Protein AF-A0A7I0J5X7-F1 (afdb_monomer_lite)

Sequence (84 aa):
VLFRSGFLTQTHPNPNSTLSLSVTSTIGGALTEKPCVADYGDLGSYSVNCRLAAGEASPEETLTHLVNASPERLHLWLNYRVTF

Structure (mmCIF, N/CA/C/O backbone):
data_AF-A0A7I0J5X7-F1
#
_entry.id   AF-A0A7I0J5X7-F1
#
loop_
_atom_site.group_PDB
_atom_site.id
_atom_site.type_symbol
_atom_site.label_atom_id
_atom_site.label_alt_id
_atom_site.label_comp_id
_atom_site.label_asym_id
_atom_site.label_entity_id
_atom_site.label_seq_id
_atom_site.pdbx_PDB_ins_code
_atom_site.Cartn_x
_atom_site.Cartn_y
_atom_site.Cartn_z
_atom_site.occupancy
_atom_site.B_iso_or_equiv
_atom_site.auth_seq_id
_atom_site.auth_comp_id
_atom_site.auth_asym_id
_atom_site.auth_atom_id
_atom_site.pdbx_PDB_model_num
ATOM 1 N N . VAL A 1 1 ? -10.320 -3.739 -7.025 1.00 72.25 1 VAL A N 1
ATOM 2 C CA . VAL A 1 1 ? -9.373 -4.464 -7.905 1.00 72.25 1 VAL A CA 1
ATOM 3 C C . VAL A 1 1 ? -8.180 -3.557 -8.153 1.00 72.25 1 VAL A C 1
ATOM 5 O O . VAL A 1 1 ? -8.408 -2.385 -8.423 1.00 72.25 1 VAL A O 1
ATOM 8 N N . LEU A 1 2 ? -6.954 -4.058 -7.980 1.00 84.69 2 LEU A N 1
ATOM 9 C CA . LEU A 1 2 ? -5.712 -3.324 -8.248 1.00 84.69 2 LEU A CA 1
ATOM 10 C C . LEU A 1 2 ? -5.223 -3.704 -9.650 1.00 84.69 2 LEU A C 1
ATOM 12 O O . LEU A 1 2 ? -5.096 -4.894 -9.936 1.00 84.69 2 LEU A O 1
ATOM 16 N N . PHE A 1 3 ? -4.964 -2.726 -10.514 1.00 88.25 3 PHE A N 1
ATOM 17 C CA . PHE A 1 3 ? -4.417 -2.963 -11.848 1.00 88.25 3 PHE A CA 1
ATOM 18 C C . PHE A 1 3 ? -2.958 -2.515 -11.896 1.00 88.25 3 PHE A C 1
ATOM 20 O O . PHE A 1 3 ? -2.624 -1.434 -11.416 1.00 88.25 3 PHE A O 1
ATOM 27 N N . ARG A 1 4 ? -2.079 -3.341 -12.471 1.00 92.25 4 ARG A N 1
ATOM 28 C CA . ARG A 1 4 ? -0.660 -3.014 -12.641 1.00 92.25 4 ARG A CA 1
ATOM 29 C C . ARG A 1 4 ? -0.235 -3.267 -14.080 1.00 92.25 4 ARG A C 1
ATOM 31 O O . ARG A 1 4 ? -0.323 -4.394 -14.556 1.00 92.25 4 ARG A O 1
ATOM 38 N N . SER A 1 5 ? 0.275 -2.235 -14.737 1.00 92.44 5 SER A N 1
ATOM 39 C CA . SER A 1 5 ? 0.801 -2.288 -16.101 1.00 92.44 5 SER A CA 1
ATOM 40 C C . SER A 1 5 ? 2.259 -1.848 -16.140 1.00 92.44 5 SER A C 1
ATOM 42 O O . SER A 1 5 ? 2.718 -1.072 -15.299 1.00 92.44 5 SER A O 1
ATOM 44 N N . GLY A 1 6 ? 3.008 -2.345 -17.121 1.00 95.25 6 GLY A N 1
ATOM 45 C CA . GLY A 1 6 ? 4.411 -1.992 -17.290 1.00 95.25 6 GLY A CA 1
ATOM 46 C C . GLY A 1 6 ? 4.848 -1.996 -18.746 1.00 95.25 6 GLY A C 1
ATOM 47 O O . GLY A 1 6 ? 4.294 -2.727 -19.562 1.00 95.25 6 GLY A O 1
ATOM 48 N N . PHE A 1 7 ? 5.849 -1.178 -19.045 1.00 96.31 7 PHE A N 1
ATOM 49 C CA . PHE A 1 7 ? 6.524 -1.092 -20.329 1.00 96.31 7 PHE A CA 1
ATOM 50 C C . PHE A 1 7 ? 8.037 -1.122 -20.107 1.00 96.31 7 PHE A C 1
ATOM 52 O O . PHE A 1 7 ? 8.541 -0.471 -19.192 1.00 96.31 7 PHE A O 1
ATOM 59 N N . LEU A 1 8 ? 8.753 -1.865 -20.948 1.00 96.75 8 LEU A N 1
ATOM 60 C CA . LEU A 1 8 ? 10.211 -1.928 -20.954 1.00 96.75 8 LEU A CA 1
ATOM 61 C C . LEU A 1 8 ? 10.693 -1.712 -22.386 1.00 96.75 8 LEU A C 1
ATOM 63 O O . LEU A 1 8 ? 10.274 -2.429 -23.292 1.00 96.75 8 LEU A O 1
ATOM 67 N N . THR A 1 9 ? 11.597 -0.757 -22.574 1.00 96.62 9 THR A N 1
ATOM 68 C CA . THR A 1 9 ? 12.320 -0.572 -23.833 1.00 96.62 9 THR A CA 1
ATOM 69 C C . THR A 1 9 ? 13.817 -0.558 -23.580 1.00 96.62 9 THR A C 1
ATOM 71 O O . THR A 1 9 ? 14.280 -0.119 -22.525 1.00 96.62 9 THR A O 1
ATOM 74 N N . GLN A 1 10 ? 14.572 -1.063 -24.547 1.00 96.56 10 GLN A N 1
ATOM 75 C CA . GLN A 1 10 ? 16.021 -1.126 -24.496 1.00 96.56 10 GLN A CA 1
ATOM 76 C C . GLN A 1 10 ? 16.603 -0.721 -25.845 1.00 96.56 10 GLN A C 1
ATOM 78 O O . GLN A 1 10 ? 16.127 -1.152 -26.894 1.00 96.56 10 GLN A O 1
ATOM 83 N N . THR A 1 11 ? 17.665 0.073 -25.807 1.00 95.75 11 THR A N 1
ATOM 84 C CA . THR A 1 11 ? 18.461 0.440 -26.976 1.00 95.75 11 THR A CA 1
ATOM 85 C C . THR A 1 11 ? 19.940 0.172 -26.710 1.00 95.75 11 THR A C 1
ATOM 87 O O . THR A 1 11 ? 20.371 0.036 -25.562 1.00 95.75 11 THR A O 1
ATOM 90 N N . HIS A 1 12 ? 20.724 0.082 -27.784 1.00 95.31 12 HIS A N 1
ATOM 91 C CA . HIS A 1 12 ? 22.179 -0.066 -27.731 1.00 95.31 12 HIS A CA 1
ATOM 92 C C . HIS A 1 12 ? 22.807 1.193 -28.337 1.00 95.31 12 HIS A C 1
ATOM 94 O O . HIS A 1 12 ? 22.990 1.247 -29.554 1.00 95.31 12 HIS A O 1
ATOM 100 N N . PRO A 1 13 ? 23.082 2.241 -27.533 1.00 91.62 13 PRO A N 1
ATOM 101 C CA . PRO A 1 13 ? 23.666 3.485 -28.042 1.00 91.62 13 PRO A CA 1
ATOM 102 C C . PRO A 1 13 ? 25.027 3.278 -28.722 1.00 91.62 13 PRO A C 1
ATOM 104 O O . PRO A 1 13 ? 25.392 4.019 -29.629 1.00 91.62 13 PRO A O 1
ATOM 107 N N . ASN A 1 14 ? 25.775 2.266 -28.285 1.00 91.56 14 ASN A N 1
ATOM 108 C CA . ASN A 1 14 ? 26.994 1.772 -28.919 1.00 91.56 14 ASN A CA 1
ATOM 109 C C . ASN A 1 14 ? 27.112 0.247 -28.681 1.00 91.56 14 ASN A C 1
ATOM 111 O O . ASN A 1 14 ? 26.386 -0.275 -27.830 1.00 91.56 14 ASN A O 1
ATOM 115 N N . PRO A 1 15 ? 28.018 -0.473 -29.376 1.00 91.88 15 PRO A N 1
ATOM 116 C CA . PRO A 1 15 ? 28.156 -1.933 -29.255 1.00 91.88 15 PRO A CA 1
ATOM 117 C C . PRO A 1 15 ? 28.467 -2.436 -27.839 1.00 91.88 15 PRO A C 1
ATOM 119 O O . PRO A 1 15 ? 28.177 -3.581 -27.515 1.00 91.88 15 PRO A O 1
ATOM 122 N N . ASN A 1 16 ? 29.032 -1.567 -27.001 1.00 94.50 16 ASN A N 1
ATOM 123 C CA . ASN A 1 16 ? 29.509 -1.876 -25.658 1.00 94.50 16 ASN A CA 1
ATOM 124 C C . ASN A 1 16 ? 28.602 -1.283 -24.575 1.00 94.50 16 ASN A C 1
ATOM 126 O O . ASN A 1 16 ? 29.016 -1.128 -23.425 1.00 94.50 16 ASN A O 1
ATOM 130 N N . SER A 1 17 ? 27.378 -0.886 -24.927 1.00 94.81 17 SER A N 1
ATOM 131 C CA . SER A 1 17 ? 26.461 -0.277 -23.977 1.00 94.81 17 SER A CA 1
ATOM 132 C C . SER A 1 17 ? 25.021 -0.677 -24.211 1.00 94.81 17 SER A C 1
ATOM 134 O O . SER A 1 17 ? 24.586 -1.027 -25.306 1.00 94.81 17 SER A O 1
ATOM 136 N N . THR A 1 18 ? 24.259 -0.607 -23.134 1.00 96.44 18 THR A N 1
ATOM 137 C CA . THR A 1 18 ? 22.833 -0.880 -23.118 1.00 96.44 18 THR A CA 1
ATOM 138 C C . THR A 1 18 ? 22.147 0.199 -22.302 1.00 96.44 18 THR A C 1
ATOM 140 O O . THR A 1 18 ? 22.518 0.441 -21.154 1.00 96.44 18 THR A O 1
ATOM 143 N N . LEU A 1 19 ? 21.137 0.831 -22.891 1.00 96.12 19 LEU A N 1
ATOM 144 C CA . LEU A 1 19 ? 20.244 1.758 -22.213 1.00 96.12 19 LEU A CA 1
ATOM 145 C C . LEU A 1 19 ? 18.869 1.106 -22.100 1.00 96.12 19 LEU A C 1
ATOM 147 O O . LEU A 1 19 ? 18.261 0.780 -23.116 1.00 96.12 19 LEU A O 1
ATOM 151 N N . SER A 1 20 ? 18.367 0.942 -20.883 1.00 96.81 20 SER A N 1
ATOM 152 C CA . SER A 1 20 ? 17.044 0.380 -20.614 1.00 96.81 20 SER A CA 1
ATOM 153 C C . SER A 1 20 ? 16.179 1.396 -19.876 1.00 96.81 20 SER A C 1
ATOM 155 O O . SER A 1 20 ? 16.596 1.959 -18.863 1.00 96.81 20 SER A O 1
ATOM 157 N N . LEU A 1 21 ? 14.955 1.592 -20.354 1.00 96.62 21 LEU A N 1
ATOM 158 C CA . LEU A 1 21 ? 13.921 2.393 -19.708 1.00 96.62 21 LEU A CA 1
ATOM 159 C C . LEU A 1 21 ? 12.754 1.477 -19.3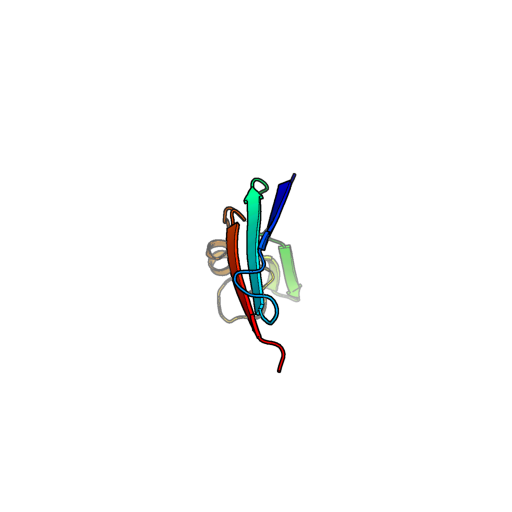41 1.00 96.62 21 LEU A C 1
ATOM 161 O O . LEU A 1 21 ? 12.180 0.816 -20.205 1.00 96.62 21 LEU A O 1
ATOM 165 N N . SER A 1 22 ? 12.393 1.463 -18.062 1.00 97.19 22 SER A N 1
ATOM 166 C CA . SER A 1 22 ? 11.240 0.738 -17.538 1.00 97.19 22 SER A CA 1
ATOM 167 C C . SER A 1 22 ? 10.262 1.711 -16.897 1.00 97.19 22 SER A C 1
ATOM 169 O O . SER A 1 22 ? 10.644 2.588 -16.122 1.00 97.19 22 SER A O 1
ATOM 171 N N . VAL A 1 23 ? 8.988 1.552 -17.224 1.00 96.50 23 VAL A N 1
ATOM 172 C 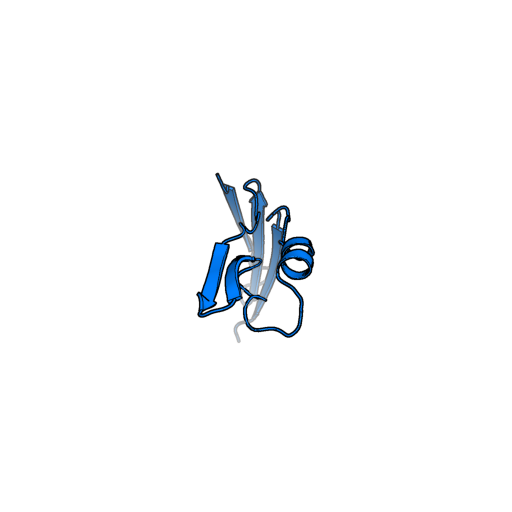CA . VAL A 1 23 ? 7.888 2.337 -16.673 1.00 96.50 23 VAL A CA 1
ATOM 173 C C . VAL A 1 23 ? 6.861 1.361 -16.138 1.00 96.50 23 VAL A C 1
ATOM 175 O O . VAL A 1 23 ? 6.390 0.500 -16.874 1.00 96.50 23 VAL A O 1
ATOM 178 N N . THR A 1 24 ? 6.488 1.480 -14.867 1.00 95.94 24 THR A N 1
ATOM 179 C CA . THR A 1 24 ? 5.385 0.696 -14.297 1.00 95.94 24 THR A CA 1
ATOM 180 C C . THR A 1 24 ? 4.377 1.615 -13.634 1.00 95.94 24 THR A C 1
ATOM 182 O O . THR A 1 24 ? 4.749 2.588 -12.983 1.00 95.94 24 THR A O 1
ATOM 185 N N . SER A 1 25 ? 3.099 1.316 -13.824 1.00 93.00 25 SER A N 1
ATOM 186 C CA . SER A 1 25 ? 1.986 2.063 -13.257 1.00 93.00 25 SER A CA 1
ATOM 187 C C . SER A 1 25 ? 1.064 1.103 -12.520 1.00 93.00 25 SER A C 1
ATOM 189 O O . SER A 1 25 ? 0.735 0.029 -13.025 1.00 93.00 25 SER A O 1
ATOM 191 N N . THR A 1 26 ? 0.671 1.490 -11.315 1.00 92.50 26 THR A N 1
ATOM 192 C CA . THR A 1 26 ? -0.359 0.824 -10.525 1.00 92.50 26 THR A CA 1
ATOM 193 C C . THR A 1 26 ? -1.530 1.786 -10.400 1.00 92.50 26 THR A C 1
ATOM 195 O O . THR A 1 26 ? -1.335 2.913 -9.946 1.00 92.50 26 THR A O 1
ATOM 198 N N . ILE A 1 27 ? -2.722 1.351 -10.807 1.00 89.12 27 ILE A N 1
ATOM 199 C CA . ILE A 1 27 ? -3.936 2.171 -10.844 1.00 89.12 27 ILE A CA 1
ATOM 200 C C . ILE A 1 27 ? -5.091 1.391 -10.210 1.00 89.12 27 ILE A C 1
ATOM 202 O O . ILE A 1 27 ? -5.237 0.180 -10.408 1.00 89.12 27 ILE A O 1
ATOM 206 N N . GLY A 1 28 ? -5.933 2.101 -9.464 1.00 83.44 28 GLY A N 1
ATOM 207 C CA . GLY A 1 28 ? -7.114 1.541 -8.816 1.00 83.44 28 GLY A CA 1
ATOM 208 C C . GLY A 1 28 ? -6.813 0.768 -7.532 1.00 83.44 28 GLY A C 1
ATOM 209 O O . GLY A 1 28 ? -5.669 0.595 -7.121 1.00 83.44 28 GLY A O 1
ATOM 210 N N . GLY A 1 29 ? -7.878 0.293 -6.888 1.00 82.31 29 GLY A N 1
ATOM 211 C CA . GLY A 1 29 ? -7.829 -0.223 -5.520 1.00 82.31 29 GLY A CA 1
ATOM 212 C C . GLY A 1 29 ? -7.973 0.892 -4.482 1.00 82.31 29 GLY A C 1
ATOM 213 O O . GLY A 1 29 ? -7.832 2.070 -4.791 1.00 82.31 29 GLY A O 1
ATOM 214 N N . ALA A 1 30 ? -8.282 0.507 -3.248 1.00 82.06 30 ALA A N 1
ATOM 215 C CA . ALA A 1 30 ? -8.359 1.411 -2.107 1.00 82.06 30 ALA A CA 1
ATOM 216 C C . ALA A 1 30 ? -7.517 0.808 -0.986 1.00 82.06 30 ALA A C 1
ATOM 218 O O . ALA A 1 30 ? -7.744 -0.343 -0.600 1.00 82.06 30 ALA A O 1
ATOM 219 N N . LEU A 1 31 ? -6.522 1.553 -0.504 1.00 83.69 31 LEU A N 1
ATOM 220 C CA . LEU A 1 31 ? -5.761 1.176 0.677 1.00 83.69 31 LEU A CA 1
ATOM 221 C C . LEU A 1 31 ? -6.442 1.832 1.875 1.00 83.69 31 LEU A C 1
ATOM 223 O O . LEU A 1 31 ? -6.032 2.889 2.349 1.00 83.69 31 LEU A O 1
ATOM 227 N N . THR A 1 32 ? -7.547 1.218 2.286 1.00 88.12 32 THR A N 1
ATOM 228 C CA . THR A 1 32 ? -8.319 1.632 3.454 1.00 88.12 32 THR A CA 1
ATOM 229 C C . THR A 1 32 ? -8.077 0.621 4.561 1.00 88.12 32 THR A C 1
ATOM 231 O O . THR A 1 32 ? -8.472 -0.543 4.461 1.00 88.12 32 THR A O 1
ATOM 234 N N . GLU A 1 33 ? -7.395 1.068 5.605 1.00 89.69 33 GLU A N 1
ATOM 235 C CA . GLU A 1 33 ? -7.222 0.314 6.834 1.00 89.69 33 GLU A CA 1
ATOM 236 C C . GLU A 1 33 ? -8.583 0.159 7.517 1.00 89.69 33 GLU A C 1
ATOM 238 O O . GLU A 1 33 ? -9.372 1.103 7.596 1.00 89.69 33 GLU A O 1
ATOM 243 N N . LYS A 1 34 ? -8.879 -1.057 7.977 1.00 92.25 34 LYS A N 1
ATOM 244 C CA . LYS A 1 34 ? -10.107 -1.341 8.716 1.00 92.25 34 LYS A CA 1
ATOM 245 C C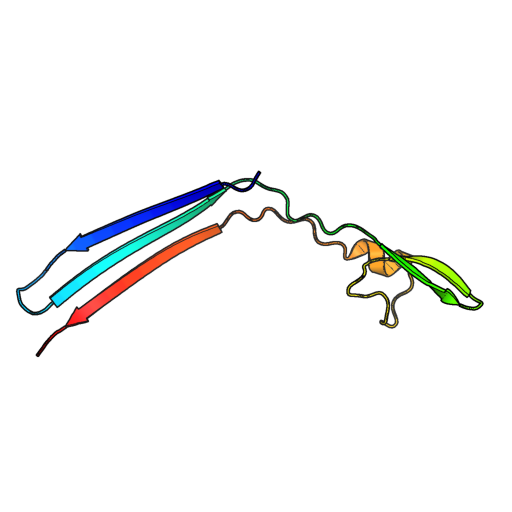 . LYS A 1 34 ? -9.814 -1.352 10.212 1.00 92.25 34 LYS A C 1
ATOM 247 O O . LYS A 1 34 ? -8.757 -1.848 10.602 1.00 92.25 34 LYS A O 1
ATOM 252 N N . PRO A 1 35 ? -10.750 -0.868 11.040 1.00 93.94 35 PRO A N 1
ATOM 253 C CA . PRO A 1 35 ? -10.640 -1.051 12.475 1.00 93.94 35 PRO A CA 1
ATOM 254 C C . PRO A 1 35 ? -10.720 -2.538 12.840 1.00 93.94 35 PRO A C 1
ATOM 256 O O . PRO A 1 35 ? -11.359 -3.328 12.136 1.00 93.94 35 PRO A O 1
ATOM 259 N N . CYS A 1 36 ? -10.104 -2.910 13.958 1.00 93.31 36 CYS A N 1
ATOM 260 C CA . CYS A 1 36 ? -10.263 -4.226 14.576 1.00 93.31 36 CYS A CA 1
ATOM 261 C C . CYS A 1 36 ? -10.724 -4.097 16.019 1.00 93.31 36 CYS A C 1
ATOM 263 O O . CYS A 1 36 ? -10.638 -3.033 16.624 1.00 93.31 36 CYS A O 1
ATOM 265 N N . VAL A 1 37 ? -11.211 -5.206 16.564 1.00 94.69 37 VAL A N 1
ATOM 266 C CA . VAL A 1 37 ? -11.590 -5.299 17.970 1.00 94.69 37 VAL A CA 1
ATOM 267 C C . VAL A 1 37 ? -10.364 -5.723 18.770 1.00 94.69 37 VAL A C 1
ATOM 269 O O . VAL A 1 37 ? -9.799 -6.784 18.507 1.00 94.69 37 VAL A O 1
ATOM 272 N N . ALA A 1 38 ? -9.958 -4.891 19.723 1.00 91.56 38 ALA A N 1
ATOM 273 C CA . ALA A 1 38 ? -8.959 -5.228 20.726 1.00 91.56 38 ALA A CA 1
ATOM 274 C C . ALA A 1 38 ? -9.647 -5.516 22.058 1.00 91.56 38 ALA A C 1
ATOM 276 O O . ALA A 1 38 ? -10.560 -4.795 22.460 1.00 91.56 38 ALA A O 1
ATOM 277 N N . ASP A 1 39 ? -9.193 -6.572 22.724 1.00 92.19 39 ASP A N 1
ATOM 278 C CA . ASP A 1 39 ? -9.638 -6.957 24.056 1.00 92.19 39 ASP A CA 1
ATOM 279 C C . ASP A 1 39 ? -8.626 -6.453 25.093 1.00 92.19 39 ASP A C 1
ATOM 281 O O . ASP A 1 39 ? -7.450 -6.818 25.047 1.00 92.19 39 ASP A O 1
ATOM 285 N N . TYR A 1 40 ? -9.084 -5.592 26.002 1.00 88.62 40 TYR A N 1
ATOM 286 C CA . TYR A 1 40 ? -8.291 -5.022 27.091 1.00 88.62 40 TYR A CA 1
ATOM 287 C C . TYR A 1 40 ? -8.565 -5.724 28.435 1.00 88.62 40 TYR A C 1
ATOM 289 O O . TYR A 1 40 ? -8.293 -5.164 29.499 1.00 88.62 40 TYR A O 1
ATOM 297 N N . GLY A 1 41 ? -9.107 -6.946 28.406 1.00 89.75 41 GLY A N 1
ATOM 298 C CA . GLY A 1 41 ? -9.396 -7.744 29.593 1.00 89.75 41 GLY A CA 1
ATOM 299 C C . GLY A 1 41 ? -10.516 -7.120 30.417 1.00 89.75 41 GLY A C 1
ATOM 300 O O . GLY A 1 41 ? -11.617 -6.897 29.917 1.00 89.75 41 GLY A O 1
ATOM 301 N N . ASP A 1 42 ? -10.228 -6.787 31.675 1.00 92.94 42 ASP A N 1
ATOM 302 C CA . ASP A 1 42 ? -11.219 -6.235 32.611 1.00 92.94 42 ASP A CA 1
ATOM 303 C C . ASP A 1 42 ? -11.800 -4.881 32.162 1.00 92.94 42 ASP A C 1
ATOM 305 O O . ASP A 1 42 ? -12.872 -4.481 32.614 1.00 92.94 42 ASP A O 1
ATOM 309 N N . LEU A 1 43 ? -11.113 -4.175 31.256 1.00 88.00 43 LEU A N 1
ATOM 310 C CA . LEU A 1 43 ? -11.583 -2.911 30.683 1.00 88.00 43 LEU A CA 1
ATOM 311 C C . LEU A 1 43 ? -12.589 -3.108 29.539 1.00 88.00 43 LEU A C 1
ATOM 313 O O . LEU A 1 43 ? -13.256 -2.148 29.158 1.00 88.00 43 LEU A O 1
ATOM 317 N N . GLY A 1 44 ? -12.719 -4.324 29.003 1.00 91.19 44 GLY A N 1
ATOM 318 C CA . GLY A 1 44 ? -13.617 -4.667 27.901 1.00 91.19 44 GLY A CA 1
ATOM 319 C C . GLY A 1 44 ? -12.961 -4.646 26.517 1.00 91.19 44 GLY A C 1
ATOM 320 O O . GLY A 1 44 ? -11.747 -4.507 26.369 1.00 91.19 44 GLY A O 1
ATOM 321 N N . SER A 1 45 ? -13.788 -4.805 25.480 1.00 92.62 45 SER A N 1
ATOM 322 C CA . SER A 1 45 ? -13.350 -4.859 24.081 1.00 92.62 45 SER A CA 1
ATOM 323 C C . SER A 1 45 ? -13.774 -3.615 23.302 1.00 92.62 45 SER A C 1
ATOM 325 O O . SER A 1 45 ? -14.945 -3.234 23.326 1.00 92.62 45 SER A O 1
ATOM 327 N N . TYR A 1 46 ? -12.842 -3.021 22.558 1.00 93.94 46 TYR A N 1
ATOM 328 C CA . TYR A 1 46 ? -13.056 -1.770 21.828 1.00 93.94 46 TYR A CA 1
ATOM 329 C C . TYR A 1 46 ? -12.586 -1.867 20.379 1.00 93.94 46 TYR A C 1
ATOM 331 O O . TYR A 1 46 ? -11.672 -2.620 20.046 1.00 93.94 46 TYR A O 1
ATOM 339 N N . SER A 1 47 ? -13.209 -1.074 19.508 1.00 95.00 47 SER A N 1
ATOM 340 C CA . SER A 1 47 ? -12.763 -0.898 18.126 1.00 95.00 47 SER A CA 1
ATOM 341 C C . SER A 1 47 ? -11.568 0.056 18.090 1.00 95.00 47 SER A C 1
ATOM 343 O O . SER A 1 47 ? -11.678 1.181 18.567 1.00 95.00 47 SER A O 1
ATOM 345 N N . VAL A 1 48 ? -10.452 -0.368 17.500 1.00 94.94 48 VAL A N 1
ATOM 346 C CA . VAL A 1 48 ? -9.178 0.368 17.476 1.00 94.94 48 VAL A CA 1
ATOM 347 C C . VAL A 1 48 ? -8.492 0.285 16.115 1.00 94.94 48 VAL A C 1
ATOM 349 O O . VAL A 1 48 ? -8.802 -0.578 15.286 1.00 94.94 48 VAL A O 1
ATOM 352 N N . ASN A 1 49 ? -7.506 1.153 15.887 1.00 94.44 49 ASN A N 1
ATOM 353 C CA . ASN A 1 49 ? -6.500 0.902 14.859 1.00 94.44 49 ASN A CA 1
ATOM 354 C C . ASN A 1 49 ? -5.530 -0.177 15.361 1.00 94.44 49 ASN A C 1
ATOM 356 O O . ASN A 1 49 ? -4.811 0.022 16.339 1.00 94.44 49 ASN A O 1
ATOM 360 N N . CYS A 1 50 ? -5.484 -1.313 14.667 1.00 89.56 50 CYS A N 1
ATOM 361 C CA . CYS A 1 50 ? -4.731 -2.498 15.088 1.00 89.56 50 CYS A CA 1
ATOM 362 C C . CYS A 1 50 ? -3.237 -2.248 15.269 1.00 89.56 50 CYS A C 1
ATOM 364 O O . CYS A 1 50 ? -2.601 -2.866 16.118 1.00 89.56 50 CYS A O 1
ATOM 366 N N . ARG A 1 51 ? -2.670 -1.338 14.473 1.00 90.88 51 ARG A N 1
ATOM 367 C CA . ARG A 1 51 ? -1.257 -0.966 14.564 1.00 90.88 51 ARG A CA 1
ATOM 368 C C . ARG A 1 51 ? -0.960 -0.163 15.829 1.00 90.88 51 ARG A C 1
ATOM 370 O O . ARG A 1 51 ? 0.177 -0.162 16.287 1.00 90.88 51 ARG A O 1
ATOM 377 N N . LEU A 1 52 ? -1.960 0.534 16.361 1.00 91.31 52 LEU A N 1
ATOM 378 C CA . LEU A 1 52 ? -1.830 1.452 17.492 1.00 91.31 52 LEU A CA 1
ATOM 379 C C . LEU A 1 52 ? -2.486 0.931 18.779 1.00 91.31 52 LEU A C 1
ATOM 381 O O . LEU A 1 52 ? -2.390 1.594 19.803 1.00 91.31 52 LEU A O 1
ATOM 385 N N . ALA A 1 53 ? -3.103 -0.254 18.752 1.00 87.25 53 ALA A N 1
ATOM 386 C CA . ALA A 1 53 ? -3.852 -0.826 19.873 1.00 87.25 53 ALA A CA 1
ATOM 387 C C . ALA A 1 53 ? -3.032 -0.990 21.170 1.00 87.25 53 ALA A C 1
ATOM 389 O O . ALA A 1 53 ? -3.592 -0.918 22.260 1.00 87.25 53 ALA A O 1
ATOM 390 N N . ALA A 1 54 ? -1.716 -1.198 21.054 1.00 84.00 54 ALA A N 1
ATOM 391 C CA . ALA A 1 54 ? -0.790 -1.347 22.182 1.00 84.00 54 ALA A CA 1
ATOM 392 C C . ALA A 1 54 ? -0.070 -0.037 22.573 1.00 84.00 54 ALA A C 1
ATOM 394 O O . ALA A 1 54 ? 0.913 -0.076 23.312 1.00 84.00 54 ALA A O 1
ATOM 395 N N . GLY A 1 55 ? -0.491 1.104 22.020 1.00 85.06 55 GLY A N 1
ATOM 396 C CA . GLY A 1 55 ? 0.065 2.418 22.342 1.00 85.06 55 GLY A CA 1
ATOM 397 C C . GLY A 1 55 ? -0.600 3.075 23.554 1.00 85.06 55 GLY A C 1
ATOM 398 O O . GLY A 1 55 ? -1.486 2.509 24.183 1.00 85.06 55 GLY A O 1
ATOM 399 N N . GLU A 1 56 ? -0.180 4.305 23.852 1.00 87.19 56 GLU A N 1
ATOM 400 C CA . GLU A 1 56 ? -0.757 5.120 24.936 1.00 87.19 56 GLU A CA 1
ATOM 401 C C . GLU A 1 56 ? -2.054 5.845 24.533 1.00 87.19 56 GLU A C 1
ATOM 403 O O . GLU A 1 56 ? -2.750 6.386 25.387 1.00 87.19 56 GLU A O 1
ATOM 408 N N . ALA A 1 57 ? -2.379 5.873 23.236 1.00 89.19 57 ALA A N 1
ATOM 409 C CA . ALA A 1 57 ? -3.584 6.518 22.725 1.00 89.19 57 ALA A CA 1
ATOM 410 C C . ALA A 1 57 ? -4.844 5.747 23.142 1.00 89.19 57 ALA A C 1
ATOM 412 O O . ALA A 1 57 ? -4.872 4.514 23.111 1.00 89.19 57 ALA A O 1
ATOM 413 N N . SER A 1 58 ? -5.910 6.476 23.470 1.00 91.19 58 SER A N 1
ATOM 414 C CA . SER A 1 58 ? -7.205 5.863 23.769 1.00 91.19 58 SER A CA 1
ATOM 415 C C . SER A 1 58 ? -7.799 5.168 22.531 1.00 91.19 58 SER A C 1
ATOM 417 O O . SER A 1 58 ? -7.491 5.553 21.397 1.00 91.19 58 SER A O 1
ATOM 419 N N . PRO A 1 59 ? -8.686 4.165 22.701 1.00 88.62 59 PRO A N 1
ATOM 420 C CA . PRO A 1 59 ? -9.281 3.434 21.582 1.00 88.62 59 PRO A CA 1
ATOM 421 C C . PRO A 1 59 ? -9.865 4.336 20.487 1.00 88.62 59 PRO A C 1
ATOM 423 O O . PRO A 1 59 ? -9.606 4.129 19.302 1.00 88.62 59 PRO A O 1
ATOM 426 N N . GLU A 1 60 ? -10.582 5.384 20.886 1.00 90.88 60 GLU A N 1
ATOM 427 C CA . GLU A 1 60 ? -11.213 6.356 19.991 1.00 90.88 60 GLU A CA 1
ATOM 428 C C . GLU A 1 60 ? -10.180 7.184 19.215 1.00 90.88 60 GLU A C 1
ATOM 430 O O . GLU A 1 60 ? -10.317 7.372 18.004 1.00 90.88 60 GLU A O 1
ATOM 435 N N . GLU A 1 61 ? -9.102 7.614 19.876 1.00 92.19 61 GLU A N 1
ATOM 436 C CA . GLU A 1 61 ? -8.009 8.345 19.231 1.00 92.19 61 GLU A CA 1
ATOM 437 C C . GLU A 1 61 ? -7.297 7.477 18.192 1.00 92.19 61 GLU A C 1
ATOM 439 O O . GLU A 1 61 ? -6.986 7.958 17.100 1.00 92.19 61 GLU A O 1
ATOM 444 N N . THR A 1 62 ? -7.108 6.178 18.461 1.00 92.56 62 THR A N 1
ATOM 445 C CA . THR A 1 62 ? -6.457 5.282 17.490 1.00 92.56 62 THR A CA 1
ATOM 446 C C . THR A 1 62 ? -7.223 5.197 16.167 1.00 92.56 62 THR A C 1
ATOM 448 O O . THR A 1 62 ? -6.602 5.118 15.105 1.00 92.56 62 THR A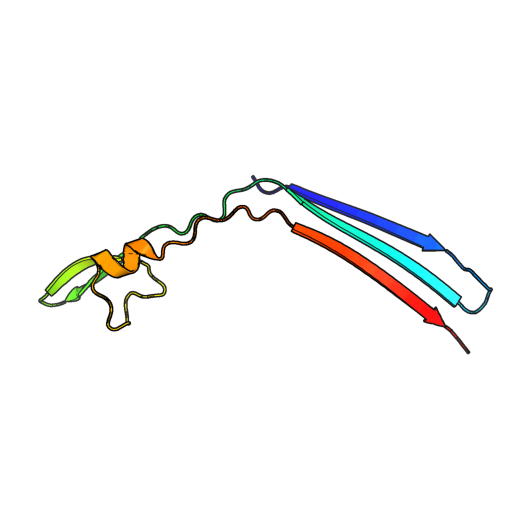 O 1
ATOM 451 N N . LEU A 1 63 ? -8.559 5.275 16.196 1.00 92.94 63 LEU A N 1
ATOM 452 C CA . LEU A 1 63 ? -9.405 5.196 15.001 1.00 92.94 63 LEU A CA 1
ATOM 453 C C . LEU A 1 63 ? -9.207 6.384 14.053 1.00 92.94 63 LEU A C 1
ATOM 455 O O . LEU A 1 63 ? -9.368 6.233 12.841 1.00 92.94 63 LEU A O 1
ATOM 459 N N . THR A 1 64 ? -8.793 7.543 14.569 1.00 91.44 64 THR A N 1
ATOM 460 C CA . THR A 1 64 ? -8.498 8.729 13.744 1.00 91.44 64 THR A CA 1
ATOM 461 C C . THR A 1 64 ? -7.271 8.540 12.846 1.00 91.44 64 THR A C 1
ATOM 463 O O . THR A 1 64 ? -7.101 9.256 11.861 1.00 91.44 64 THR A O 1
ATOM 466 N N . HIS A 1 65 ? -6.439 7.537 13.140 1.00 90.88 65 HIS A N 1
ATOM 467 C CA . HIS A 1 65 ? -5.219 7.227 12.402 1.00 90.88 65 HIS A CA 1
ATOM 468 C C . HIS A 1 65 ? -5.381 6.098 11.376 1.00 90.88 65 HIS A C 1
ATOM 470 O O . HIS A 1 65 ? -4.374 5.613 10.851 1.00 90.88 65 HIS A O 1
ATOM 476 N N . LEU A 1 66 ? -6.612 5.650 11.098 1.00 91.62 66 LEU A N 1
ATOM 477 C CA . LEU A 1 66 ? -6.875 4.690 10.023 1.00 91.62 66 LEU A CA 1
ATOM 478 C C . LEU A 1 66 ? -6.406 5.265 8.686 1.00 91.62 66 LEU A C 1
ATOM 480 O O . LEU A 1 66 ? -6.855 6.325 8.242 1.00 91.62 66 LEU A O 1
ATOM 484 N N . VAL A 1 67 ? -5.493 4.553 8.031 1.00 90.19 67 VAL A N 1
ATOM 485 C CA . VAL A 1 67 ? -4.982 4.981 6.730 1.00 90.19 67 VAL A CA 1
ATOM 486 C C . VAL A 1 67 ? -6.077 4.839 5.676 1.00 90.19 67 VAL A C 1
ATOM 488 O O . VAL A 1 67 ? -6.647 3.765 5.501 1.00 90.19 67 VAL A O 1
ATOM 491 N N . ASN A 1 68 ? -6.331 5.910 4.926 1.00 89.12 68 ASN A N 1
ATOM 492 C CA . ASN A 1 68 ? -7.157 5.875 3.725 1.00 89.12 68 ASN A CA 1
ATOM 493 C C . ASN A 1 68 ? -6.419 6.568 2.580 1.00 89.12 68 ASN A C 1
ATOM 495 O O . ASN A 1 68 ? -6.403 7.795 2.490 1.00 89.12 68 ASN A O 1
ATOM 499 N N . ALA A 1 69 ? -5.767 5.775 1.734 1.00 84.75 69 ALA A N 1
ATOM 500 C CA . ALA A 1 69 ? -4.946 6.284 0.647 1.00 84.75 69 ALA A CA 1
ATOM 501 C C . ALA A 1 69 ? -5.243 5.575 -0.679 1.00 84.75 69 ALA A C 1
ATOM 503 O O . ALA A 1 69 ? -5.538 4.377 -0.733 1.00 84.75 69 ALA A O 1
ATOM 504 N N . SER A 1 70 ? -5.106 6.320 -1.775 1.00 83.81 70 SER A N 1
ATOM 505 C CA . SER A 1 70 ? -5.069 5.749 -3.119 1.00 83.81 70 SER A CA 1
ATOM 506 C C . SER A 1 70 ? -3.709 5.073 -3.345 1.00 83.81 70 SER A C 1
ATOM 508 O O . SER A 1 70 ? -2.678 5.734 -3.203 1.00 83.81 70 SER A O 1
ATOM 510 N N . PRO A 1 71 ? -3.657 3.789 -3.738 1.00 82.81 71 PRO A N 1
ATOM 511 C CA . PRO A 1 71 ? -2.402 3.072 -3.980 1.00 82.81 71 PRO A CA 1
ATOM 512 C C . PRO A 1 71 ? -1.754 3.426 -5.333 1.00 82.81 71 PRO A C 1
ATOM 514 O O . PRO A 1 71 ? -0.859 2.711 -5.792 1.00 82.81 71 PRO A O 1
ATOM 517 N N . GLU A 1 72 ? -2.216 4.494 -5.988 1.00 85.88 72 GLU A N 1
ATOM 518 C CA . GLU A 1 72 ? -1.721 4.930 -7.289 1.00 85.88 72 GLU A CA 1
ATOM 519 C C . GLU A 1 72 ? -0.221 5.208 -7.230 1.00 85.88 72 GLU A C 1
ATOM 521 O O . GLU A 1 72 ? 0.276 5.945 -6.375 1.00 85.88 72 GLU A O 1
ATOM 526 N N . ARG A 1 73 ? 0.527 4.573 -8.134 1.00 89.62 73 ARG A N 1
ATOM 527 C CA . ARG A 1 73 ? 1.984 4.689 -8.162 1.00 89.62 73 ARG A CA 1
ATOM 528 C C . ARG A 1 73 ? 2.493 4.615 -9.587 1.00 89.62 73 ARG A C 1
ATOM 530 O O . ARG A 1 73 ? 2.189 3.669 -10.308 1.00 89.62 73 ARG A O 1
ATOM 537 N N . LEU A 1 74 ? 3.331 5.576 -9.954 1.00 92.06 74 LEU A N 1
ATOM 538 C CA . LEU A 1 74 ? 4.146 5.533 -11.161 1.00 92.06 74 LEU A CA 1
ATOM 539 C C . LEU A 1 74 ? 5.601 5.302 -10.750 1.00 92.06 74 LEU A C 1
ATOM 541 O O . LEU A 1 74 ? 6.125 6.002 -9.888 1.00 92.06 74 LEU A O 1
ATOM 545 N N . HIS A 1 75 ? 6.251 4.318 -11.356 1.00 94.94 75 HIS A N 1
ATOM 546 C CA . HIS A 1 75 ? 7.665 4.048 -11.152 1.00 94.94 75 HIS A CA 1
ATOM 547 C C . HIS A 1 75 ? 8.393 4.125 -12.489 1.00 94.94 75 HIS A C 1
ATOM 549 O O . HIS A 1 75 ? 8.078 3.380 -13.419 1.00 94.94 75 HIS A O 1
ATOM 555 N N . LEU A 1 76 ? 9.354 5.041 -12.556 1.00 95.94 76 LEU A N 1
ATOM 556 C CA . LEU A 1 76 ? 10.223 5.285 -13.699 1.00 95.94 76 LEU A CA 1
ATOM 557 C C . LEU A 1 76 ? 11.623 4.796 -13.341 1.00 95.94 76 LEU A C 1
ATOM 559 O O . LEU A 1 76 ? 12.181 5.212 -12.327 1.00 95.94 76 LEU A O 1
ATOM 563 N N . TRP A 1 77 ? 12.185 3.925 -14.171 1.00 96.81 77 TRP A N 1
ATOM 564 C CA . TRP A 1 77 ? 13.519 3.378 -13.977 1.00 96.81 77 TRP A CA 1
ATOM 565 C C . TRP A 1 77 ? 14.346 3.516 -15.246 1.00 96.81 77 TRP A C 1
ATOM 567 O O . TRP A 1 77 ? 13.929 3.087 -16.322 1.00 96.81 77 TRP A O 1
ATOM 577 N N . LEU A 1 78 ? 15.542 4.077 -15.100 1.00 96.69 78 LEU A N 1
ATOM 578 C CA . LEU A 1 78 ? 16.512 4.235 -16.172 1.00 96.69 78 LEU A CA 1
ATOM 579 C C . LEU A 1 78 ? 17.791 3.494 -15.785 1.00 96.69 78 LEU A C 1
ATOM 581 O O . LEU A 1 78 ? 18.349 3.726 -14.714 1.00 96.69 78 LEU A O 1
ATOM 585 N N . ASN A 1 79 ? 18.256 2.597 -16.649 1.00 96.88 79 ASN A N 1
ATOM 586 C CA . ASN A 1 79 ? 19.493 1.855 -16.451 1.00 96.88 79 ASN A CA 1
A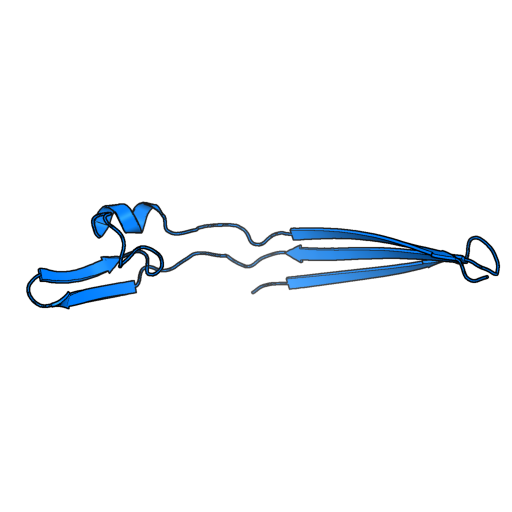TOM 587 C C . ASN A 1 79 ? 20.419 2.048 -17.647 1.00 96.88 79 ASN A C 1
ATOM 589 O O . ASN A 1 79 ? 20.006 1.842 -18.783 1.00 96.88 79 ASN A O 1
ATOM 593 N N . TYR A 1 80 ? 21.673 2.397 -17.380 1.00 96.19 80 TYR A N 1
ATOM 594 C CA . TYR A 1 80 ? 22.726 2.429 -18.383 1.00 96.19 80 TYR A CA 1
ATOM 595 C C . TYR A 1 80 ? 23.837 1.473 -17.957 1.00 96.19 80 TYR A C 1
ATOM 597 O O . TYR A 1 80 ? 24.366 1.579 -16.850 1.00 96.19 80 TYR A O 1
ATOM 605 N N . ARG A 1 81 ? 24.164 0.520 -18.825 1.00 95.50 81 ARG A N 1
ATOM 606 C CA . ARG A 1 81 ? 25.187 -0.504 -18.603 1.00 95.50 81 ARG A CA 1
ATOM 607 C C . ARG A 1 81 ? 26.259 -0.377 -19.674 1.00 95.50 81 ARG A C 1
ATOM 609 O O . ARG A 1 81 ? 25.923 -0.256 -20.846 1.00 95.50 81 ARG A O 1
ATOM 616 N N . VAL A 1 82 ? 27.524 -0.460 -19.266 1.00 94.56 82 VAL A N 1
ATOM 617 C CA . VAL A 1 82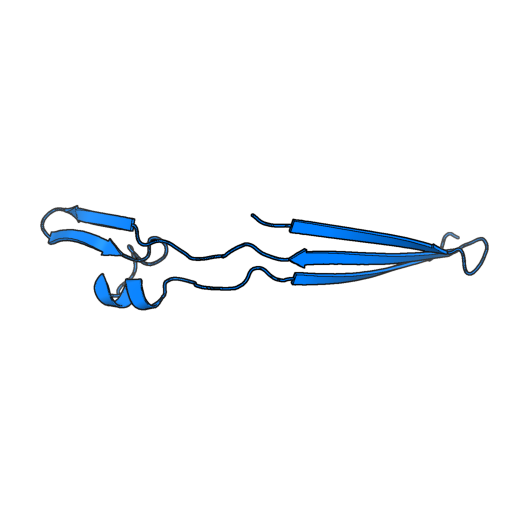 ? 28.694 -0.504 -20.154 1.00 94.56 82 VAL A CA 1
ATOM 618 C C . VAL A 1 82 ? 29.422 -1.825 -19.933 1.00 94.56 82 VAL A C 1
ATOM 620 O O . VAL A 1 82 ? 29.577 -2.259 -18.791 1.00 94.56 82 VAL A O 1
ATOM 623 N N . THR A 1 83 ? 29.839 -2.468 -21.014 1.00 91.25 83 THR A N 1
ATOM 624 C CA . THR A 1 83 ? 30.662 -3.683 -21.010 1.00 91.25 83 THR A CA 1
ATOM 625 C C . THR A 1 83 ? 32.035 -3.352 -21.589 1.00 91.25 83 THR A C 1
ATOM 627 O O . THR A 1 83 ? 32.101 -2.711 -22.636 1.00 91.25 83 THR A O 1
ATOM 630 N N . PHE A 1 84 ? 33.105 -3.751 -20.899 1.00 84.06 84 PHE A N 1
ATOM 631 C CA . PHE A 1 84 ? 34.500 -3.525 -21.299 1.00 84.06 84 PHE A CA 1
ATOM 632 C C . PHE A 1 84 ? 35.132 -4.816 -21.807 1.00 84.06 84 PHE A C 1
ATOM 634 O O . PHE A 1 84 ? 34.790 -5.879 -21.239 1.00 84.06 84 PHE A O 1
#

Radius of gyration: 23.04 Å; chains: 1; bounding box: 48×16×62 Å

pLDDT: mean 91.35, std 4.6, range [72.25, 97.19]

Foldseek 3Di:
DKDKDKDKDWDPPDPFKIKIKIKMKIFDDKQWQAWDWDQPDPVGIATARPVCPPDPDDRVRRVVPTDTDGPIDMDIDIDMDGHD

Secondary structure (DSSP, 8-state):
--EEEEEEEEE-SSTTEEEEEEEEEEE---EEPPPEEEE-GGG-EEEE-TTTTTSSS-HHHHHTT--EE---EEEEEEEEEE--